Protein AF-A0A7Y7H9Q4-F1 (afdb_monomer)

Secondary structure (DSSP, 8-state):
--HHHHHHHHT-S---HHHHHHHHHHTT--TTTT-TTT--THHHHHHHHHHTT-S--HHHHHHHHHHHHHHHHHHHHHHHHHHHHHH--

Structure (mmCIF, N/CA/C/O backbone):
data_AF-A0A7Y7H9Q4-F1
#
_entry.id   AF-A0A7Y7H9Q4-F1
#
loop_
_atom_site.group_PDB
_atom_site.id
_atom_site.type_symbol
_atom_site.label_atom_id
_atom_site.label_alt_id
_atom_site.label_comp_id
_atom_site.label_asym_id
_atom_site.label_entity_id
_atom_site.label_seq_id
_atom_site.pdbx_PDB_ins_code
_atom_site.Cartn_x
_atom_site.Cartn_y
_atom_site.Cartn_z
_atom_site.occupancy
_atom_site.B_iso_or_equiv
_atom_site.auth_seq_id
_atom_site.auth_comp_id
_atom_site.auth_asym_id
_atom_site.auth_atom_id
_atom_site.pdbx_PDB_model_num
ATOM 1 N N . MET A 1 1 ? 4.092 10.125 -5.851 1.00 58.12 1 MET A N 1
ATOM 2 C CA . MET A 1 1 ? 2.811 9.606 -6.385 1.00 58.12 1 MET A CA 1
ATOM 3 C C . MET A 1 1 ? 1.634 10.178 -5.601 1.00 58.12 1 MET A C 1
ATOM 5 O O . MET A 1 1 ? 1.703 10.222 -4.381 1.00 58.12 1 MET A O 1
ATOM 9 N N . ASN A 1 2 ? 0.570 10.647 -6.264 1.00 71.69 2 ASN A N 1
ATOM 10 C CA . ASN A 1 2 ? -0.660 11.097 -5.591 1.00 71.69 2 ASN A CA 1
ATOM 11 C C . ASN A 1 2 ? -1.647 9.921 -5.490 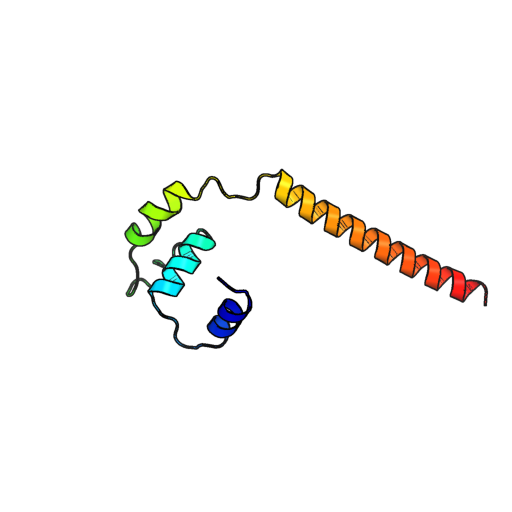1.00 71.69 2 ASN A C 1
ATOM 13 O O . ASN A 1 2 ? -1.846 9.216 -6.478 1.00 71.69 2 ASN A O 1
ATOM 17 N N . ARG A 1 3 ? -2.324 9.759 -4.343 1.00 74.44 3 ARG A N 1
ATOM 18 C CA . ARG A 1 3 ? -3.405 8.772 -4.143 1.00 74.44 3 ARG A CA 1
ATOM 19 C C . ARG A 1 3 ? -4.438 8.772 -5.278 1.00 74.44 3 ARG A C 1
ATOM 21 O O . ARG A 1 3 ? -4.897 7.715 -5.685 1.00 74.44 3 ARG A O 1
ATOM 28 N N . ARG A 1 4 ? -4.758 9.942 -5.847 1.00 77.94 4 ARG A N 1
ATOM 29 C CA . ARG A 1 4 ? -5.693 10.061 -6.981 1.00 77.94 4 ARG A CA 1
ATOM 30 C C . ARG A 1 4 ? -5.183 9.366 -8.250 1.00 77.94 4 ARG A C 1
ATOM 32 O O . ARG A 1 4 ? -5.978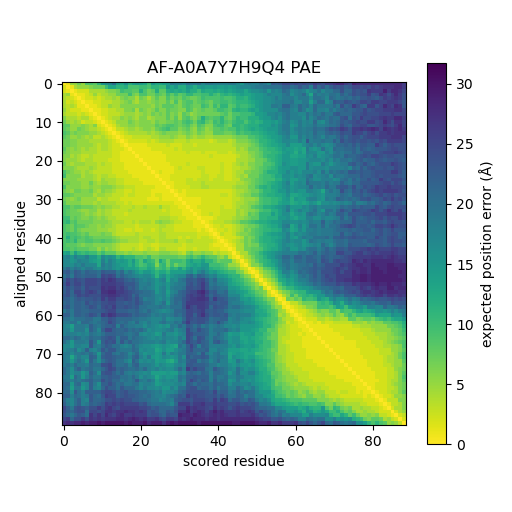 8.769 -8.965 1.00 77.94 4 ARG A O 1
ATOM 39 N N . SER A 1 5 ? -3.879 9.424 -8.517 1.00 74.69 5 SER A N 1
ATOM 40 C CA . SER A 1 5 ? -3.267 8.763 -9.675 1.00 74.69 5 SER A CA 1
ATOM 41 C C . SER A 1 5 ? -3.304 7.244 -9.530 1.00 74.69 5 SER A C 1
ATOM 43 O O . SER A 1 5 ? -3.649 6.559 -10.484 1.00 74.69 5 SER A O 1
ATOM 45 N N . VAL A 1 6 ? -3.057 6.739 -8.317 1.00 73.19 6 VAL A N 1
ATOM 46 C CA . VAL A 1 6 ? -3.133 5.305 -8.002 1.00 73.19 6 VAL A CA 1
ATOM 47 C C . VAL A 1 6 ? -4.541 4.760 -8.263 1.00 73.19 6 VAL A C 1
ATOM 49 O O . VAL A 1 6 ? -4.691 3.764 -8.962 1.00 73.19 6 VAL A O 1
ATOM 52 N N . TYR A 1 7 ? -5.588 5.450 -7.795 1.00 77.69 7 TYR A N 1
ATOM 53 C CA . TYR A 1 7 ? -6.974 5.035 -8.060 1.00 77.69 7 TYR A CA 1
ATOM 54 C C . TYR A 1 7 ? -7.350 5.067 -9.543 1.00 77.69 7 TYR A C 1
ATOM 56 O O . TYR A 1 7 ? -8.111 4.220 -10.004 1.00 77.69 7 TYR A O 1
ATOM 64 N N . ASN A 1 8 ? -6.812 6.018 -10.306 1.00 78.44 8 ASN A N 1
ATOM 65 C CA . ASN A 1 8 ? -7.050 6.062 -11.745 1.00 78.44 8 ASN A CA 1
ATOM 66 C C . ASN A 1 8 ? -6.433 4.854 -12.463 1.00 78.44 8 ASN A C 1
ATOM 68 O O . ASN A 1 8 ? -7.043 4.353 -13.404 1.00 78.44 8 ASN A O 1
ATOM 72 N N . TRP A 1 9 ? -5.276 4.360 -12.013 1.00 81.44 9 TRP A N 1
ATOM 73 C CA . TRP A 1 9 ? -4.631 3.179 -12.596 1.00 81.44 9 TRP A CA 1
ATOM 74 C C . TRP A 1 9 ? -5.424 1.895 -12.369 1.00 81.44 9 TRP A C 1
ATOM 76 O O . TRP A 1 9 ? -5.512 1.082 -13.280 1.00 81.44 9 TRP A O 1
ATOM 86 N N . PHE A 1 10 ? -6.090 1.748 -11.220 1.00 76.75 10 PHE A N 1
ATOM 87 C CA . PHE A 1 10 ? -6.972 0.600 -10.973 1.00 76.75 10 PHE A CA 1
ATOM 88 C C . PHE A 1 10 ? -8.159 0.517 -11.943 1.00 76.75 10 PHE A C 1
ATOM 90 O O . PHE A 1 10 ? -8.660 -0.570 -12.210 1.00 76.75 10 PHE A O 1
ATOM 97 N N . ASN A 1 11 ? -8.593 1.652 -12.498 1.00 81.38 11 ASN A N 1
ATOM 98 C CA . ASN A 1 11 ? -9.676 1.704 -13.483 1.00 81.38 11 ASN A CA 1
ATOM 99 C C . ASN A 1 11 ? -9.184 1.567 -14.935 1.00 81.38 11 ASN A C 1
ATOM 101 O O . ASN A 1 11 ? -9.995 1.572 -15.863 1.00 81.38 11 ASN A O 1
ATOM 105 N N . GLN A 1 12 ? -7.871 1.471 -15.163 1.00 82.81 12 GLN A N 1
ATOM 106 C CA . GLN A 1 12 ? -7.293 1.314 -16.493 1.00 82.81 12 GLN A CA 1
ATOM 107 C C . GLN A 1 12 ? -7.014 -0.159 -16.782 1.00 82.81 12 GLN A C 1
ATOM 109 O O . GLN A 1 12 ? -6.232 -0.807 -16.098 1.00 82.81 12 GLN A O 1
ATOM 114 N N . LYS A 1 13 ? -7.613 -0.679 -17.860 1.00 79.00 13 LYS A N 1
ATOM 115 C CA . LYS A 1 13 ? -7.366 -2.054 -18.328 1.00 79.00 13 LYS A CA 1
ATOM 116 C C . LYS A 1 13 ? -5.914 -2.279 -18.776 1.00 79.00 13 LYS A C 1
ATOM 118 O O . LYS A 1 13 ? -5.430 -3.403 -18.732 1.00 79.00 13 LYS A O 1
ATOM 123 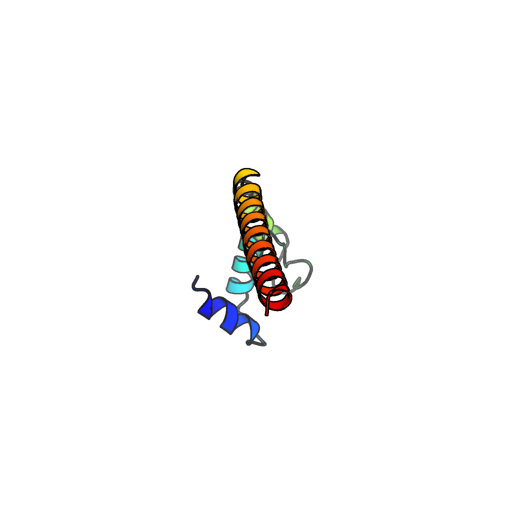N N . TYR A 1 14 ? -5.243 -1.220 -19.223 1.00 82.50 14 TYR A N 1
ATOM 124 C CA . TYR A 1 14 ? -3.864 -1.257 -19.695 1.00 82.50 14 TYR A CA 1
ATOM 125 C C . TYR A 1 14 ? -3.043 -0.242 -18.913 1.00 82.50 14 TYR A C 1
ATOM 127 O O . TYR A 1 14 ? -3.374 0.945 -18.898 1.00 82.50 14 TYR A O 1
ATOM 135 N N . LEU A 1 15 ? -1.969 -0.715 -18.291 1.00 85.88 15 LEU A N 1
ATOM 136 C CA . LEU A 1 15 ? -1.029 0.102 -17.541 1.00 85.88 15 LEU A CA 1
ATOM 137 C C . LEU A 1 15 ? 0.344 0.019 -18.208 1.00 85.88 15 LEU A C 1
ATOM 139 O O . LEU A 1 15 ? 0.712 -1.015 -18.765 1.00 85.88 15 LEU A O 1
ATOM 143 N N . LYS A 1 16 ? 1.099 1.120 -18.188 1.00 88.44 16 LYS A N 1
ATOM 144 C CA . LYS A 1 16 ? 2.452 1.130 -18.751 1.00 88.44 16 LYS A CA 1
ATOM 145 C C . LYS A 1 16 ? 3.360 0.211 -17.936 1.00 88.44 16 LYS A C 1
ATOM 147 O O . LYS A 1 16 ? 3.311 0.239 -16.708 1.00 88.44 16 LYS A O 1
ATOM 152 N N . GLN A 1 17 ? 4.229 -0.518 -18.629 1.00 89.31 17 GLN A N 1
ATOM 153 C CA . GLN A 1 17 ? 5.205 -1.429 -18.029 1.00 89.31 17 GLN A CA 1
ATOM 154 C C . GLN A 1 17 ? 6.051 -0.748 -16.938 1.00 89.31 17 GLN A C 1
ATOM 156 O O . GLN A 1 17 ? 6.224 -1.303 -15.860 1.00 89.31 17 GLN A O 1
ATOM 161 N N . GLU A 1 18 ? 6.492 0.489 -17.171 1.00 88.12 18 GLU A N 1
ATOM 162 C CA . GLU A 1 18 ? 7.246 1.297 -16.198 1.00 88.12 18 GLU A CA 1
ATOM 163 C C . GLU A 1 18 ? 6.498 1.471 -14.866 1.00 88.12 18 GLU A C 1
ATOM 165 O O . GLU A 1 18 ? 7.083 1.333 -13.799 1.00 88.12 18 GLU A O 1
ATOM 170 N N . ILE A 1 19 ? 5.182 1.707 -14.915 1.00 87.69 19 ILE A N 1
ATOM 171 C CA . ILE A 1 19 ? 4.367 1.904 -13.709 1.00 87.69 19 ILE A CA 1
ATOM 172 C C . ILE A 1 19 ? 4.218 0.581 -12.949 1.00 87.69 19 ILE A C 1
ATOM 174 O O . ILE A 1 19 ? 4.267 0.567 -11.723 1.00 87.69 19 ILE A O 1
ATOM 178 N N . ILE A 1 20 ? 4.053 -0.539 -13.661 1.00 87.88 20 ILE A N 1
ATOM 179 C CA . ILE A 1 20 ? 3.980 -1.872 -13.042 1.00 87.88 20 ILE A CA 1
ATOM 180 C C . ILE A 1 20 ? 5.305 -2.202 -12.340 1.00 87.88 20 ILE A C 1
ATOM 182 O O . ILE A 1 20 ? 5.292 -2.705 -11.218 1.00 87.88 20 ILE A O 1
ATOM 186 N N . HIS A 1 21 ? 6.440 -1.866 -12.960 1.00 88.38 21 HIS A N 1
ATOM 187 C CA . HIS A 1 21 ? 7.767 -2.036 -12.362 1.00 88.38 21 HIS A CA 1
ATOM 188 C C . HIS A 1 21 ? 7.940 -1.196 -11.094 1.00 88.38 21 HIS A C 1
ATOM 190 O O . HIS A 1 21 ? 8.311 -1.739 -10.055 1.00 88.38 21 HIS A O 1
ATOM 196 N N . GLU A 1 22 ? 7.586 0.092 -11.139 1.00 85.62 22 GLU A N 1
ATOM 197 C CA . GLU A 1 22 ? 7.623 0.969 -9.962 1.00 85.62 22 GLU A CA 1
ATOM 198 C C . GLU A 1 22 ? 6.728 0.458 -8.826 1.00 85.62 22 GLU A C 1
ATOM 200 O O . GLU A 1 22 ? 7.137 0.481 -7.664 1.00 85.62 22 GLU A O 1
ATOM 205 N N . ILE A 1 23 ? 5.521 -0.030 -9.143 1.00 86.06 23 ILE A N 1
ATOM 206 C CA . ILE A 1 23 ? 4.624 -0.641 -8.153 1.00 86.06 23 ILE A CA 1
ATOM 207 C C . ILE A 1 23 ? 5.280 -1.881 -7.551 1.00 86.06 23 ILE A C 1
ATOM 209 O O . ILE A 1 23 ? 5.266 -2.014 -6.331 1.00 86.06 23 ILE A O 1
ATOM 213 N N . GLY A 1 24 ? 5.866 -2.756 -8.375 1.00 86.19 24 GLY A N 1
ATOM 214 C CA . GLY A 1 24 ? 6.548 -3.969 -7.919 1.00 86.19 24 GLY A CA 1
ATOM 215 C C . GLY A 1 24 ? 7.675 -3.656 -6.943 1.00 86.19 24 GLY A C 1
ATOM 216 O O . GLY A 1 24 ? 7.721 -4.224 -5.856 1.00 86.19 24 GLY A O 1
ATOM 217 N N . ILE A 1 25 ? 8.509 -2.661 -7.257 1.00 85.38 25 ILE A N 1
ATOM 218 C CA . ILE A 1 25 ? 9.546 -2.177 -6.334 1.00 85.38 25 ILE A CA 1
ATOM 219 C C . ILE A 1 25 ? 8.918 -1.655 -5.037 1.00 85.38 25 ILE A C 1
ATOM 221 O O . ILE A 1 25 ? 9.344 -2.042 -3.950 1.00 85.38 25 ILE A O 1
ATOM 225 N N . LEU A 1 26 ? 7.888 -0.809 -5.139 1.00 82.56 26 LEU A N 1
ATOM 226 C CA . LEU A 1 26 ? 7.244 -0.178 -3.987 1.00 82.56 26 LEU A CA 1
ATOM 227 C C . LEU A 1 26 ? 6.641 -1.195 -3.008 1.00 82.56 26 LEU A C 1
ATOM 229 O O . LEU A 1 26 ? 6.736 -1.004 -1.799 1.00 82.56 26 LEU A O 1
ATOM 233 N N . ILE A 1 27 ? 6.012 -2.258 -3.514 1.00 83.75 27 ILE A N 1
ATOM 234 C CA . ILE A 1 27 ? 5.392 -3.304 -2.683 1.00 83.75 27 ILE A CA 1
ATOM 235 C C . ILE A 1 27 ? 6.331 -4.487 -2.412 1.00 83.75 27 ILE A C 1
ATOM 237 O O . ILE A 1 27 ? 5.915 -5.475 -1.814 1.00 83.75 27 ILE A O 1
ATOM 241 N N . SER A 1 28 ? 7.590 -4.391 -2.847 1.00 84.12 28 SER A N 1
ATOM 242 C CA . SER A 1 28 ? 8.582 -5.464 -2.780 1.00 84.12 28 SER A CA 1
ATOM 243 C C . SER A 1 28 ? 8.141 -6.788 -3.426 1.00 84.12 28 SER A C 1
ATOM 245 O O . SER A 1 28 ? 8.422 -7.868 -2.907 1.00 84.12 28 SER A O 1
ATOM 247 N N . HIS A 1 29 ? 7.448 -6.703 -4.563 1.00 85.38 29 HIS A N 1
ATOM 248 C CA . HIS A 1 29 ? 6.941 -7.841 -5.331 1.00 85.38 29 HIS A CA 1
ATOM 249 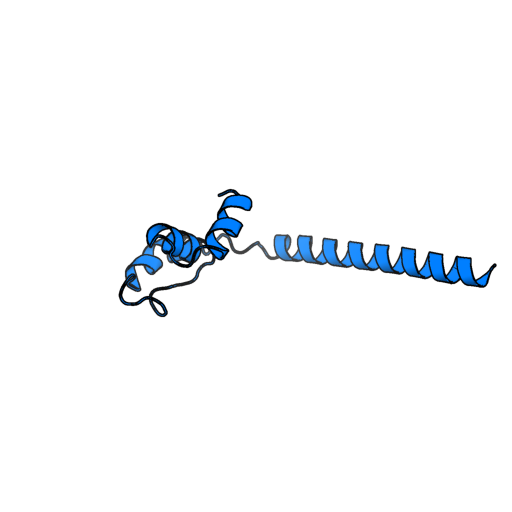C C . HIS A 1 29 ? 7.600 -7.929 -6.708 1.00 85.38 29 HIS A C 1
ATOM 251 O O . HIS A 1 29 ? 7.816 -6.921 -7.382 1.00 85.38 29 HIS A O 1
ATOM 257 N N . ASP A 1 30 ? 7.885 -9.155 -7.134 1.00 86.94 30 ASP A N 1
ATOM 258 C CA 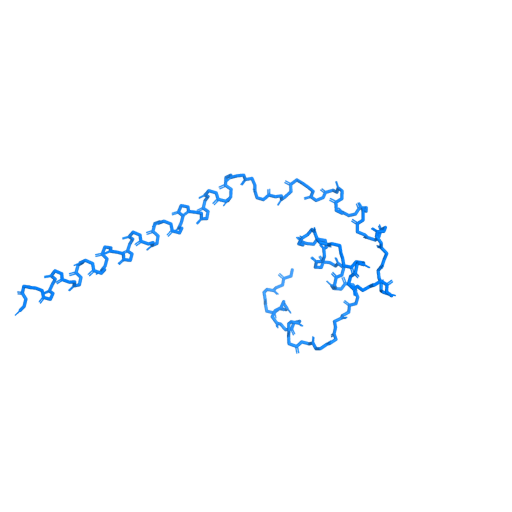. ASP A 1 30 ? 8.470 -9.463 -8.436 1.00 86.94 30 ASP A CA 1
ATOM 259 C C . ASP A 1 30 ? 7.371 -9.885 -9.415 1.00 86.94 30 ASP A C 1
ATOM 261 O O . ASP A 1 30 ? 6.845 -10.992 -9.329 1.00 86.94 30 ASP A O 1
ATOM 265 N N . PHE A 1 31 ? 7.061 -9.001 -10.362 1.00 91.00 31 PHE A N 1
ATOM 266 C CA . PHE A 1 31 ? 6.035 -9.227 -11.381 1.00 91.00 31 PHE A CA 1
ATOM 267 C C . PHE A 1 31 ? 6.505 -10.072 -12.578 1.00 91.00 31 PHE A C 1
ATOM 269 O O . PHE A 1 31 ? 5.742 -10.274 -13.525 1.00 91.00 31 PHE A O 1
ATOM 276 N N . SER A 1 32 ? 7.752 -10.557 -12.589 1.00 90.31 32 SER A N 1
ATOM 277 C CA . SER A 1 32 ? 8.262 -11.397 -13.684 1.00 90.31 32 SER A CA 1
ATOM 278 C C . SER A 1 32 ? 7.625 -12.786 -13.740 1.00 90.31 32 SER A C 1
ATOM 280 O O . SER A 1 32 ? 7.676 -13.436 -14.783 1.00 90.31 32 SER A O 1
ATOM 282 N N . ALA A 1 33 ? 6.996 -13.236 -12.650 1.00 88.12 33 ALA A N 1
ATOM 283 C CA . ALA A 1 33 ? 6.231 -14.477 -12.634 1.00 88.12 33 ALA A CA 1
ATOM 284 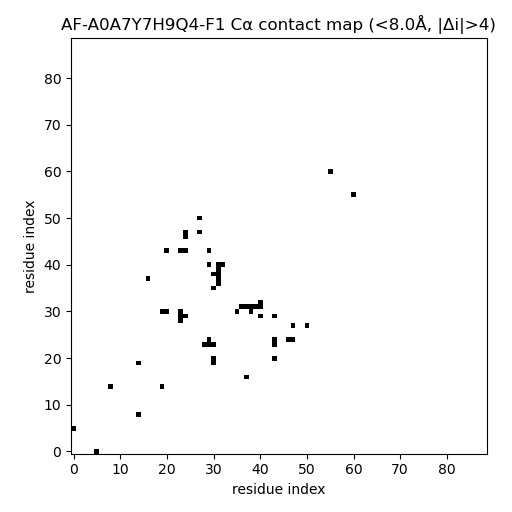C C . ALA A 1 33 ? 4.870 -14.325 -13.335 1.00 88.12 33 ALA A C 1
ATOM 286 O O . ALA A 1 33 ? 4.447 -15.231 -14.051 1.00 88.12 33 ALA A O 1
ATOM 287 N N . GLU A 1 34 ? 4.191 -13.191 -13.143 1.00 90.38 34 GLU A N 1
ATOM 288 C CA . GLU A 1 34 ? 2.878 -12.909 -13.731 1.00 90.38 34 GLU A CA 1
ATOM 289 C C . GLU A 1 34 ? 2.964 -12.347 -15.153 1.00 90.38 34 GLU A C 1
ATOM 291 O O . GLU A 1 34 ? 2.086 -12.629 -15.967 1.00 90.38 34 GLU A O 1
ATOM 296 N N . PHE A 1 35 ? 4.013 -11.580 -15.459 1.00 89.25 35 PHE A N 1
ATOM 297 C CA . PHE A 1 35 ? 4.234 -10.972 -16.774 1.00 89.25 35 PHE A CA 1
ATOM 298 C C . PHE A 1 35 ? 5.632 -11.312 -17.323 1.00 89.25 35 PHE A C 1
ATOM 300 O O . PHE A 1 35 ? 6.469 -10.416 -17.489 1.00 89.25 35 PHE A O 1
ATOM 307 N N . PRO A 1 36 ? 5.915 -12.594 -17.620 1.00 87.88 36 PRO A N 1
ATOM 308 C CA . PRO A 1 36 ? 7.225 -13.035 -18.101 1.00 87.88 36 PRO A CA 1
ATOM 309 C C . PRO A 1 36 ? 7.589 -12.463 -19.480 1.00 87.88 36 PRO A C 1
ATOM 311 O O . PRO A 1 36 ? 8.769 -12.386 -19.823 1.00 87.88 36 PRO A O 1
ATOM 314 N N . GLU A 1 37 ? 6.604 -12.046 -20.286 1.00 90.50 37 GLU A N 1
ATOM 315 C CA . GLU A 1 37 ? 6.850 -11.346 -21.551 1.00 90.50 37 GLU A CA 1
ATOM 316 C C . GLU A 1 37 ? 7.278 -9.882 -21.374 1.00 90.50 37 GLU A C 1
ATOM 318 O O . GLU A 1 37 ? 7.899 -9.318 -22.277 1.00 90.50 37 GLU A O 1
ATOM 323 N N . LEU A 1 38 ? 6.960 -9.270 -20.229 1.00 85.88 38 LEU A N 1
ATOM 324 C CA . LEU A 1 38 ? 7.289 -7.875 -19.934 1.00 85.88 38 LEU A CA 1
ATOM 325 C C . LEU A 1 38 ? 8.531 -7.755 -19.052 1.00 85.88 38 LEU A C 1
ATOM 327 O O . LEU A 1 38 ? 9.337 -6.853 -19.268 1.00 85.88 38 LEU A O 1
ATOM 331 N N . PHE A 1 39 ? 8.704 -8.648 -18.078 1.00 89.31 39 PHE A N 1
ATOM 332 C CA . PHE A 1 39 ? 9.766 -8.539 -17.084 1.00 89.31 39 PHE A CA 1
ATOM 333 C C . PHE A 1 39 ? 10.582 -9.812 -16.946 1.00 89.31 39 PHE A C 1
ATOM 335 O O . PHE A 1 39 ? 10.098 -10.933 -17.089 1.00 89.31 39 PHE A O 1
ATOM 342 N N . ARG A 1 40 ? 11.840 -9.620 -16.564 1.00 88.56 40 ARG A N 1
ATOM 343 C CA . ARG A 1 40 ? 12.741 -10.674 -16.116 1.00 88.56 40 ARG A CA 1
ATOM 344 C C . ARG A 1 40 ? 13.005 -10.514 -14.630 1.00 88.56 40 ARG A C 1
ATOM 346 O O . ARG A 1 40 ? 13.030 -9.410 -14.100 1.00 88.56 40 ARG A O 1
ATOM 353 N N . LYS A 1 41 ? 13.327 -11.624 -13.970 1.00 83.50 41 LYS A N 1
ATOM 354 C CA . LYS A 1 41 ? 13.706 -11.637 -12.550 1.00 83.50 41 LYS A CA 1
ATOM 355 C C . LYS A 1 41 ? 14.850 -10.663 -12.222 1.00 83.50 41 LYS A C 1
ATOM 357 O O . LYS A 1 41 ? 14.890 -10.069 -11.147 1.00 83.50 41 LYS A O 1
ATOM 362 N N . SER A 1 42 ? 15.770 -10.461 -13.169 1.00 83.69 42 SER A N 1
ATOM 363 C CA . SER A 1 42 ? 16.865 -9.488 -13.060 1.00 83.69 42 SER A CA 1
ATOM 364 C C . SER A 1 42 ? 16.388 -8.056 -12.830 1.00 83.69 42 SER A C 1
ATOM 366 O O . SER A 1 42 ? 17.071 -7.299 -12.143 1.00 83.69 42 SER A O 1
ATOM 368 N N . ASP A 1 43 ? 15.220 -7.702 -13.366 1.00 82.75 43 ASP A N 1
ATOM 369 C CA . ASP A 1 43 ? 14.698 -6.334 -13.376 1.00 82.75 43 ASP A CA 1
ATOM 370 C C . ASP A 1 43 ? 14.243 -5.897 -11.976 1.00 82.75 43 ASP A C 1
ATOM 372 O O . ASP A 1 43 ? 14.186 -4.703 -11.681 1.00 82.75 43 ASP A O 1
ATOM 376 N N . PHE A 1 44 ? 13.973 -6.866 -11.097 1.00 81.94 44 PHE A N 1
ATOM 377 C CA . PHE A 1 44 ? 13.585 -6.648 -9.706 1.00 81.94 44 PHE A CA 1
ATOM 378 C C . PHE A 1 44 ? 14.708 -6.982 -8.709 1.00 81.94 44 PHE A C 1
ATOM 380 O O . PHE A 1 44 ? 14.739 -6.427 -7.615 1.00 81.94 44 PHE A O 1
ATOM 387 N N . MET A 1 45 ? 15.682 -7.832 -9.062 1.00 73.44 45 MET A N 1
ATOM 388 C CA . MET A 1 45 ? 16.765 -8.215 -8.136 1.00 73.44 45 MET A CA 1
ATOM 389 C C . MET A 1 45 ? 17.674 -7.047 -7.722 1.00 73.44 45 MET A C 1
ATOM 391 O O . MET A 1 45 ? 18.091 -6.987 -6.567 1.00 73.44 45 MET A O 1
ATOM 395 N N . GLN A 1 46 ? 17.994 -6.124 -8.636 1.00 64.88 46 GLN A N 1
ATOM 396 C CA . GLN A 1 46 ? 18.913 -5.018 -8.334 1.00 64.88 46 GLN A CA 1
ATOM 397 C C . GLN A 1 46 ? 18.268 -3.934 -7.461 1.00 64.88 46 GLN A C 1
ATOM 399 O O . GLN A 1 46 ? 18.950 -3.282 -6.674 1.00 64.88 46 GLN A O 1
ATOM 404 N N . THR A 1 47 ? 16.955 -3.753 -7.590 1.00 61.66 47 THR A N 1
ATOM 405 C CA . THR A 1 47 ? 16.193 -2.740 -6.860 1.00 61.66 47 THR A CA 1
ATOM 406 C C . THR A 1 47 ? 15.749 -3.277 -5.504 1.00 61.66 47 THR A C 1
ATOM 408 O O . THR A 1 47 ? 16.061 -2.662 -4.489 1.00 61.66 47 THR A O 1
ATOM 411 N N . LEU A 1 48 ? 15.149 -4.469 -5.437 1.00 59.31 48 LEU A N 1
ATOM 412 C CA . LEU A 1 48 ? 14.660 -5.061 -4.182 1.00 59.31 48 LEU A CA 1
ATOM 413 C C . LEU A 1 48 ? 15.766 -5.320 -3.145 1.00 59.31 48 LEU A C 1
ATOM 415 O O . LEU A 1 48 ? 15.512 -5.223 -1.946 1.00 59.31 48 LEU A O 1
ATOM 419 N N . GLY A 1 49 ? 17.005 -5.577 -3.581 1.00 55.03 49 GLY A N 1
ATOM 420 C CA . GLY A 1 49 ? 18.151 -5.764 -2.682 1.00 55.03 49 GLY A CA 1
ATOM 421 C C . GLY A 1 49 ? 18.512 -4.531 -1.837 1.00 55.03 49 GLY A C 1
ATOM 422 O O . GLY A 1 49 ? 19.162 -4.684 -0.806 1.00 55.03 49 GLY A O 1
ATOM 423 N N . GLY A 1 50 ? 18.079 -3.328 -2.239 1.00 53.16 50 GLY A N 1
ATOM 424 C CA . GLY A 1 50 ? 18.304 -2.074 -1.507 1.00 53.16 50 GLY A CA 1
ATOM 425 C C . GLY A 1 50 ? 17.120 -1.592 -0.658 1.00 53.16 50 GLY A C 1
ATOM 426 O O . GLY A 1 50 ? 17.322 -0.787 0.245 1.00 53.16 50 GLY A O 1
ATOM 427 N N . PHE A 1 51 ? 15.900 -2.087 -0.902 1.00 50.75 51 PHE A N 1
ATOM 428 C CA . PHE A 1 51 ? 14.675 -1.639 -0.212 1.00 50.75 51 PHE A CA 1
ATOM 429 C C . PHE A 1 51 ? 14.340 -2.430 1.060 1.00 50.75 51 PHE A C 1
ATOM 431 O O . PHE A 1 51 ? 13.381 -2.104 1.759 1.00 50.75 51 PHE A O 1
ATOM 438 N N . HIS A 1 52 ? 15.143 -3.432 1.426 1.00 47.66 52 HIS A N 1
ATOM 439 C CA . HIS A 1 52 ? 14.901 -4.225 2.635 1.00 47.66 52 HIS A CA 1
ATOM 440 C C . HIS A 1 52 ? 15.033 -3.440 3.959 1.00 47.66 52 HIS A C 1
ATOM 442 O O . HIS A 1 52 ? 14.740 -4.003 5.012 1.00 47.66 52 HIS A O 1
ATOM 448 N N . SER A 1 53 ? 15.421 -2.158 3.938 1.00 48.66 53 SER A N 1
ATOM 449 C CA . SER A 1 53 ? 15.486 -1.307 5.136 1.00 48.66 53 SER A CA 1
ATOM 450 C C . SER A 1 53 ? 14.193 -0.553 5.470 1.00 48.66 53 SER A C 1
ATOM 452 O O . SER A 1 53 ? 14.112 -0.005 6.564 1.00 48.66 53 SER A O 1
ATOM 454 N N . ASP A 1 54 ? 13.198 -0.534 4.576 1.00 47.97 54 ASP A N 1
ATOM 455 C CA . ASP A 1 54 ? 11.968 0.266 4.733 1.00 47.97 54 ASP A CA 1
ATOM 456 C C . ASP A 1 54 ? 10.720 -0.583 5.023 1.00 47.97 54 ASP A C 1
ATOM 458 O O . ASP A 1 54 ? 9.583 -0.124 4.876 1.00 47.97 54 ASP A O 1
ATOM 462 N N . TYR A 1 55 ? 10.899 -1.812 5.528 1.00 51.66 55 TYR A N 1
ATOM 463 C CA . TYR A 1 55 ? 9.836 -2.372 6.361 1.00 51.66 55 TYR A CA 1
ATOM 464 C C . TYR A 1 55 ? 9.572 -1.354 7.472 1.00 51.66 55 TYR A C 1
ATOM 466 O O . TYR A 1 55 ? 10.537 -0.925 8.115 1.00 51.66 55 TYR A O 1
ATOM 474 N N . PRO A 1 56 ? 8.310 -0.945 7.711 1.00 50.09 56 PRO A N 1
ATOM 475 C CA . PRO A 1 56 ? 8.012 -0.121 8.860 1.00 50.09 56 PRO A CA 1
ATOM 476 C C . PRO A 1 56 ? 8.610 -0.860 10.051 1.00 50.09 56 PRO A C 1
ATOM 478 O O . PRO A 1 56 ? 8.203 -1.991 10.327 1.00 50.09 56 PRO A O 1
ATOM 481 N N . SER A 1 57 ? 9.622 -0.254 10.689 1.00 54.97 57 SER A N 1
ATOM 482 C CA . SER A 1 57 ? 10.170 -0.719 11.964 1.00 54.97 57 SER A CA 1
ATOM 483 C C . SER A 1 57 ? 9.003 -1.219 12.811 1.00 54.97 57 SER A C 1
ATOM 485 O O . SER A 1 57 ? 7.927 -0.623 12.738 1.00 54.97 57 SER A O 1
ATOM 487 N N . GLU A 1 58 ? 9.162 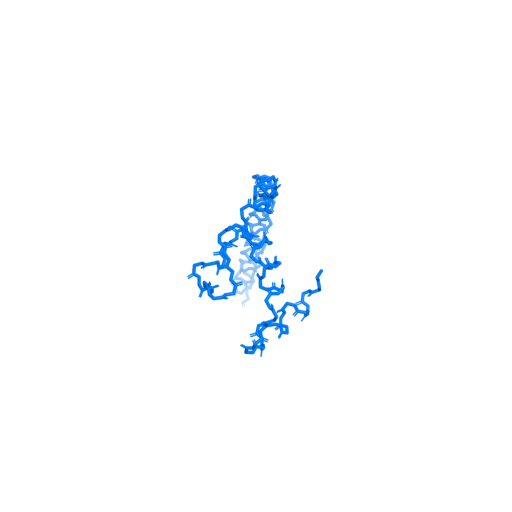-2.283 13.598 1.00 58.72 58 GLU A N 1
ATOM 488 C CA . GLU A 1 58 ? 8.096 -2.777 14.487 1.00 58.72 58 GLU A CA 1
ATOM 489 C C . GLU A 1 58 ? 7.352 -1.636 15.216 1.00 58.72 58 GLU A C 1
ATOM 491 O O . GLU A 1 58 ? 6.140 -1.715 15.403 1.00 58.72 58 GLU A O 1
ATOM 496 N N . ASN A 1 59 ? 8.034 -0.512 15.480 1.00 60.72 59 ASN A N 1
ATOM 497 C CA . ASN A 1 59 ? 7.451 0.759 15.912 1.00 60.72 59 ASN A CA 1
ATOM 498 C C . ASN A 1 59 ? 6.311 1.316 15.044 1.00 60.72 59 ASN A C 1
ATOM 500 O O . ASN A 1 59 ? 5.295 1.738 15.579 1.00 60.72 59 ASN A O 1
ATOM 504 N N . ALA A 1 60 ? 6.443 1.382 13.723 1.00 63.69 60 ALA A N 1
ATOM 505 C CA . ALA A 1 60 ? 5.400 1.907 12.846 1.00 63.69 60 ALA A CA 1
ATOM 506 C C . ALA A 1 60 ? 4.168 0.988 12.814 1.00 63.69 60 ALA A C 1
ATOM 508 O O . ALA A 1 60 ? 3.040 1.484 12.841 1.00 63.69 60 ALA A O 1
ATOM 509 N N . ASN A 1 61 ? 4.363 -0.334 12.856 1.00 71.25 61 ASN A N 1
ATOM 510 C CA . ASN A 1 61 ? 3.258 -1.279 13.034 1.00 71.25 61 ASN A CA 1
ATOM 511 C C . ASN A 1 61 ? 2.604 -1.137 14.419 1.00 71.25 61 ASN A C 1
ATOM 513 O O . ASN A 1 61 ? 1.376 -1.162 14.513 1.00 71.25 61 ASN A O 1
ATOM 517 N N . ALA A 1 62 ? 3.393 -0.915 15.475 1.00 76.19 62 ALA A N 1
ATOM 518 C CA . ALA A 1 62 ? 2.885 -0.639 16.818 1.00 76.19 62 ALA A CA 1
ATOM 519 C C . ALA A 1 62 ? 2.054 0.655 16.861 1.00 76.19 62 ALA A C 1
ATOM 521 O O . ALA A 1 62 ? 0.932 0.638 17.353 1.00 76.19 62 ALA A O 1
ATOM 522 N N . ILE A 1 63 ? 2.521 1.739 16.232 1.00 85.19 63 ILE A N 1
ATOM 523 C CA . ILE A 1 63 ? 1.798 3.021 16.173 1.00 85.19 63 ILE A CA 1
ATOM 524 C C . ILE A 1 63 ? 0.418 2.859 15.526 1.00 85.19 63 ILE A C 1
ATOM 526 O O . ILE A 1 63 ? -0.571 3.409 16.016 1.00 85.19 63 ILE A O 1
ATOM 530 N N . TRP A 1 64 ? 0.328 2.133 14.408 1.00 85.81 64 TRP A N 1
ATOM 531 C CA . TRP A 1 64 ? -0.958 1.923 13.738 1.00 85.81 64 TRP A CA 1
ATOM 532 C C . TRP A 1 64 ? -1.874 0.986 14.522 1.00 85.81 64 TRP A C 1
ATOM 534 O O . TRP A 1 64 ? -3.083 1.224 14.568 1.00 85.81 64 TRP A O 1
ATOM 544 N N . LYS A 1 65 ? -1.306 -0.026 15.184 1.00 90.12 65 LYS A N 1
ATOM 545 C CA . LYS A 1 65 ? -2.041 -0.910 16.090 1.00 90.12 65 LYS A CA 1
ATOM 546 C C . LYS A 1 65 ? -2.627 -0.136 17.273 1.00 90.12 65 LYS A C 1
ATOM 548 O O . LYS A 1 65 ? -3.815 -0.278 17.546 1.00 90.12 65 LYS A O 1
ATOM 553 N N . ASP A 1 66 ? -1.841 0.717 17.919 1.00 91.56 66 ASP A N 1
ATOM 554 C CA . ASP A 1 66 ? -2.281 1.496 19.080 1.00 91.56 66 ASP A CA 1
ATOM 555 C C . ASP A 1 66 ? -3.377 2.496 18.696 1.00 91.56 66 ASP A C 1
ATOM 557 O O . ASP A 1 66 ? -4.409 2.573 19.361 1.00 91.56 66 ASP A O 1
ATOM 561 N N . LYS A 1 67 ? -3.230 3.179 17.550 1.00 92.44 67 LYS A N 1
ATOM 562 C CA . LYS A 1 67 ? -4.284 4.051 16.999 1.00 92.44 67 LYS A CA 1
ATOM 563 C C . LYS A 1 67 ? -5.587 3.302 16.728 1.00 92.44 67 LYS A C 1
ATOM 565 O O . LYS A 1 67 ? -6.672 3.853 16.917 1.00 92.44 67 LYS A O 1
ATOM 570 N N . TYR A 1 68 ? -5.492 2.062 16.253 1.00 94.94 68 TYR A N 1
ATOM 571 C CA . TYR A 1 68 ? -6.662 1.226 16.010 1.00 94.94 68 TYR A CA 1
ATOM 572 C C . TYR A 1 68 ? -7.344 0.810 17.321 1.00 94.94 68 TYR A C 1
ATOM 574 O O . TYR A 1 68 ? -8.569 0.879 17.416 1.00 94.94 68 TYR A O 1
ATOM 582 N N . ILE A 1 69 ? -6.564 0.451 18.347 1.00 96.19 69 ILE A N 1
ATOM 583 C CA . ILE A 1 69 ? -7.082 0.139 19.687 1.00 96.19 69 ILE A CA 1
ATOM 584 C C . ILE A 1 69 ? -7.801 1.356 20.282 1.00 96.19 69 ILE A C 1
ATOM 586 O O . ILE A 1 69 ? -8.961 1.239 20.675 1.00 96.19 69 ILE A O 1
ATOM 590 N N . GLU A 1 70 ? -7.175 2.536 20.259 1.00 96.88 70 GLU A N 1
ATOM 591 C CA . GLU A 1 70 ? -7.759 3.777 20.787 1.00 96.88 70 GLU A CA 1
ATOM 592 C C . GLU A 1 70 ? -9.106 4.106 20.117 1.00 96.88 70 GLU A C 1
ATOM 594 O O . GLU A 1 70 ? -10.071 4.525 20.765 1.00 96.88 70 GLU A O 1
ATOM 599 N N . LEU A 1 71 ? -9.199 3.887 18.802 1.00 97.19 71 LEU A N 1
ATOM 600 C CA . LEU A 1 71 ? -10.433 4.096 18.052 1.00 97.19 71 LEU A CA 1
ATOM 601 C C . LEU A 1 71 ? -11.553 3.152 18.517 1.00 97.19 71 LEU A C 1
ATOM 603 O O . LEU A 1 71 ? -12.688 3.598 18.711 1.00 97.19 71 LEU A O 1
ATOM 607 N N . LEU A 1 72 ? -11.243 1.867 18.710 1.00 97.56 72 LEU A N 1
ATOM 608 C CA . LEU A 1 72 ? -12.205 0.875 19.194 1.00 97.56 72 LEU A CA 1
ATOM 609 C C . LEU A 1 72 ? -12.671 1.181 20.621 1.00 97.56 72 LEU A C 1
ATOM 611 O O . LEU A 1 72 ? -13.860 1.059 20.921 1.00 97.56 72 LEU A O 1
ATOM 615 N N . GLU A 1 73 ? -11.768 1.620 21.495 1.00 97.12 73 GLU A N 1
ATOM 616 C CA . GLU A 1 73 ? -12.096 2.006 22.870 1.00 97.12 73 GLU A CA 1
ATOM 617 C C . GLU A 1 73 ? -13.027 3.223 22.917 1.00 97.12 73 GLU A C 1
ATOM 619 O O . GLU A 1 73 ? -14.050 3.203 23.615 1.00 97.12 73 GLU A O 1
ATOM 624 N N . LYS A 1 74 ? -12.737 4.259 22.118 1.00 96.62 74 LYS A N 1
ATOM 625 C CA . LYS A 1 74 ? -13.611 5.435 21.979 1.00 96.62 74 LYS A CA 1
ATOM 626 C C . LYS A 1 74 ? -14.989 5.047 21.456 1.00 96.62 74 LYS A C 1
ATOM 628 O O . LYS A 1 74 ? -15.999 5.486 22.005 1.00 96.62 74 LYS A O 1
ATOM 633 N N . TYR A 1 75 ? -15.046 4.191 20.439 1.00 96.38 75 TYR A N 1
ATOM 634 C CA . TYR A 1 75 ? -16.309 3.705 19.890 1.00 96.38 75 TYR A CA 1
ATOM 635 C C . TYR A 1 75 ? -17.130 2.928 20.929 1.00 96.38 75 TYR A C 1
ATOM 637 O O . TYR A 1 75 ? -18.315 3.206 21.118 1.00 96.38 75 TYR A O 1
ATOM 645 N N . ASN A 1 76 ? -16.496 2.017 21.669 1.00 96.31 76 ASN A N 1
ATOM 646 C CA . ASN A 1 76 ? -17.150 1.263 22.737 1.00 96.31 76 ASN A CA 1
ATOM 647 C C . ASN A 1 76 ? -17.661 2.170 23.862 1.00 96.31 76 ASN A C 1
ATOM 649 O O . ASN A 1 76 ? -18.748 1.936 24.388 1.00 96.31 76 ASN A O 1
ATOM 653 N N . THR A 1 77 ? -16.916 3.219 24.208 1.00 95.31 77 THR A N 1
ATOM 654 C CA . THR A 1 77 ? -17.333 4.212 25.209 1.00 95.31 77 THR A CA 1
ATOM 655 C C . THR A 1 77 ? -18.591 4.952 24.762 1.00 95.31 77 THR A C 1
ATOM 657 O O . THR A 1 77 ? -19.556 5.050 25.520 1.00 95.31 77 THR A O 1
ATOM 660 N N . LEU A 1 78 ? -18.624 5.408 23.507 1.00 95.56 78 LEU A N 1
ATOM 661 C CA . LEU A 1 78 ? -19.796 6.066 22.925 1.00 95.56 78 LEU A CA 1
ATOM 662 C C . LEU A 1 78 ? -21.012 5.132 22.876 1.00 95.56 78 LEU A C 1
ATOM 664 O O . LEU A 1 78 ? -22.123 5.547 23.207 1.00 95.56 78 LEU A O 1
ATOM 668 N N . LEU A 1 79 ? -20.811 3.864 22.504 1.00 94.56 79 LEU A N 1
ATOM 669 C CA . LEU A 1 79 ? -21.877 2.862 22.514 1.00 94.56 79 LEU A CA 1
ATOM 670 C C . LEU A 1 79 ? -22.434 2.630 23.920 1.00 94.56 79 LEU A C 1
ATOM 672 O O . LEU A 1 79 ? -23.653 2.615 24.087 1.00 94.56 79 LEU A O 1
ATOM 676 N N . ARG A 1 80 ? -21.568 2.480 24.928 1.00 93.00 80 ARG A N 1
ATOM 677 C CA . ARG A 1 80 ? -21.990 2.301 26.326 1.00 93.00 80 ARG A CA 1
ATOM 678 C C . ARG A 1 80 ? -22.773 3.504 26.831 1.00 93.00 80 ARG A C 1
ATOM 680 O O . ARG A 1 80 ? -23.871 3.317 27.341 1.00 93.00 80 ARG A O 1
ATOM 687 N N . SER A 1 81 ? -22.273 4.717 26.590 1.00 91.12 81 SER A N 1
ATOM 688 C CA . SER A 1 81 ? -22.972 5.954 26.953 1.00 91.12 81 SER A CA 1
ATOM 689 C C . SER A 1 81 ? -24.367 6.019 26.327 1.00 91.12 81 SER A C 1
ATOM 691 O O . SER A 1 81 ? -25.342 6.297 27.019 1.00 91.12 81 SER A O 1
ATOM 693 N N . ARG A 1 82 ? -24.498 5.668 25.041 1.00 91.19 82 ARG A N 1
ATOM 694 C CA . ARG A 1 82 ? -25.801 5.628 24.364 1.00 91.19 82 ARG A CA 1
ATOM 695 C C . ARG A 1 82 ? -26.758 4.608 24.987 1.00 91.19 82 ARG A C 1
ATOM 697 O O . ARG A 1 82 ? -27.943 4.898 25.140 1.00 91.19 82 ARG A O 1
ATOM 704 N N . VAL A 1 83 ? -26.264 3.418 25.326 1.00 90.38 83 VAL A N 1
ATOM 705 C CA . VAL A 1 83 ? -27.068 2.368 25.974 1.00 90.38 83 VAL A CA 1
ATOM 706 C C . VAL A 1 83 ? -27.504 2.798 27.376 1.00 90.38 83 VAL A C 1
ATOM 708 O O . VAL A 1 83 ? -28.661 2.598 27.736 1.00 90.38 83 VAL A O 1
ATOM 711 N N . GLU A 1 84 ? -26.618 3.422 28.152 1.00 87.25 84 GLU A N 1
ATOM 712 C CA . GLU A 1 84 ? -26.917 3.924 29.496 1.00 87.25 84 GLU A CA 1
ATOM 713 C C . GLU A 1 84 ? -27.936 5.067 29.477 1.00 87.25 84 GLU A C 1
ATOM 715 O O . GLU A 1 84 ? -28.877 5.041 30.272 1.00 87.25 84 GLU A O 1
ATOM 720 N N . SER A 1 85 ? -27.815 6.023 28.548 1.00 80.62 85 SER A N 1
ATOM 721 C CA . SER A 1 85 ? -28.803 7.095 28.364 1.00 80.62 85 SER A CA 1
ATOM 722 C C . SER A 1 85 ? -30.185 6.551 27.989 1.00 80.62 85 SER A C 1
ATOM 724 O O . SER A 1 85 ? -31.185 7.005 28.538 1.00 80.62 85 SER A O 1
ATOM 726 N N . ASN A 1 86 ? -30.247 5.529 27.129 1.00 74.31 86 ASN A N 1
ATOM 727 C CA . ASN A 1 86 ? -31.505 4.866 26.766 1.00 74.31 86 ASN A CA 1
ATOM 728 C C . ASN A 1 86 ? -32.133 4.059 27.914 1.00 74.31 86 ASN A C 1
ATOM 730 O O . ASN A 1 86 ? -33.315 3.749 27.850 1.00 74.31 86 ASN A O 1
ATOM 734 N N . ARG A 1 87 ? -31.360 3.675 28.938 1.00 69.81 87 ARG A N 1
ATOM 735 C CA . ARG A 1 87 ? -31.858 2.908 30.094 1.00 69.81 87 ARG A CA 1
ATOM 736 C C . ARG A 1 87 ? -32.442 3.783 31.206 1.00 69.81 87 ARG A C 1
ATOM 738 O O . ARG A 1 87 ? -33.099 3.245 32.090 1.00 69.81 87 ARG A O 1
ATOM 745 N N . HIS A 1 88 ? -32.149 5.084 31.188 1.00 58.78 88 HIS A N 1
ATOM 746 C CA . HIS A 1 88 ? -32.603 6.070 32.179 1.00 58.78 88 HIS A CA 1
ATOM 747 C C . HIS A 1 88 ? -33.666 7.042 31.628 1.00 58.78 88 HIS A C 1
ATOM 749 O O . HIS A 1 88 ? -34.042 7.976 32.334 1.00 58.78 88 HIS A O 1
ATOM 755 N N . SER A 1 89 ? -34.124 6.842 30.386 1.00 52.22 89 SER A N 1
ATOM 756 C CA . SER A 1 89 ? -35.310 7.494 29.799 1.00 52.22 89 SER A CA 1
ATOM 757 C C . SER A 1 89 ? -36.488 6.529 29.808 1.00 52.22 89 SER A C 1
ATOM 759 O O . SER A 1 89 ? -37.629 7.012 29.951 1.00 52.22 89 SER A O 1
#

pLDDT: mean 79.92, std 14.08, range [47.66, 97.56]

Solvent-accessible surface area (backbone atoms only — not comparable to full-atom values): 5433 Å² total; per-residue (Å²): 137,56,75,69,57,56,58,53,51,76,74,41,96,74,74,58,68,68,58,55,50,53,49,20,58,74,72,70,45,72,56,29,81,83,37,59,93,80,35,53,68,71,76,42,54,73,56,49,72,69,54,76,77,70,59,69,52,73,64,54,57,48,54,55,51,51,55,50,50,53,51,52,53,52,52,5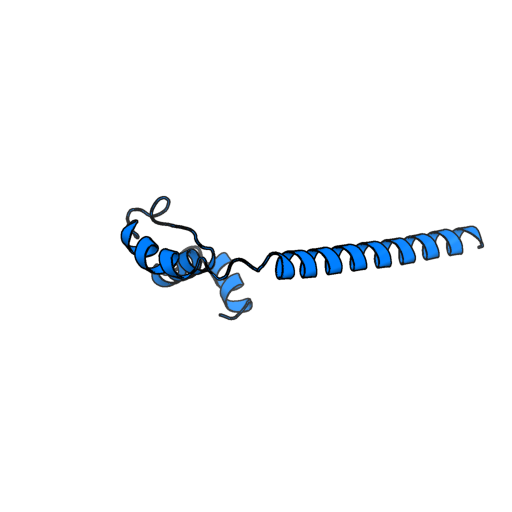1,50,53,51,49,52,54,53,54,55,65,73,77,108

Mean predicted aligned error: 13.4 Å

Radius of gyration: 21.89 Å; Cα contacts (8 Å, |Δi|>4): 28; chains: 1; bounding box: 54×26×54 Å

Sequence (89 aa):
MNRRSVYNWFNQKYLKQEIIHEIGILISHDFSAEFPELFRKSDFMQTLGGFHSDYPSENAN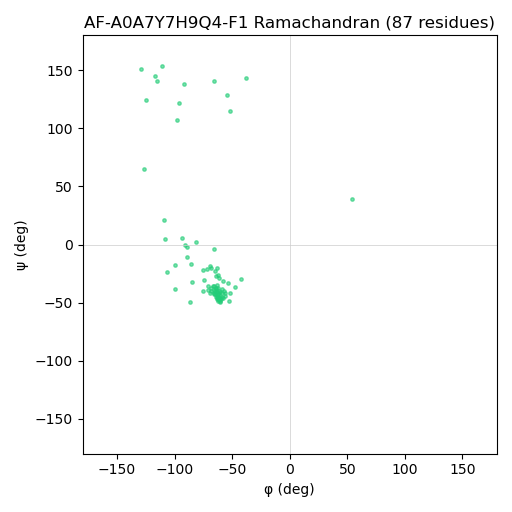AIWKDKYIELLEKYNTLLRSRVESNRHS

Foldseek 3Di:
DDPVVVVVVVVDPDDDLVVVLVVCLVVVHDCCVVCVVSDDPVSSVVRSVPCPVPPPDVVVVVVVVVVVVVVVVVVVVVVVVVVVVVVVD